Protein AF-W4VK39-F1 (afdb_monomer)

Mean predicted aligned error: 6.25 Å

Secondary structure (DSSP, 8-state):
--HHHHHHHHHHHS-GGGEEEEEEGGGTSTTS---EEEEEE-----------

InterPro domains:
  IPR016167 FAD-binding, type PCMH, subdomain 1 [G3DSA:3.30.43.10] (1-46)

Nearest PDB structures (foldseek):
  1hsk-assembly1_A  TM=9.766E-01  e=6.593E-03  Staphylococcus aureus

Organism: NCBI:txid1298598

Sequence (52 aa):
MDNNQMIAELQQLINPEHIFIDEYLKKHTYTKLGGKADFFVTPPLILRKYKK

Radius of gyration: 14.09 Å; Cα contacts (8 Å, |Δi|>4): 49; chains: 1; bounding box: 38×23×31 Å

Solvent-accessible surface area (backbone atoms only — not comparable to full-atom values): 3377 Å² total; per-residue (Å²): 134,58,70,69,59,53,49,56,57,48,50,75,77,40,64,60,93,36,52,38,66,63,38,54,40,24,80,77,38,92,84,54,54,58,62,69,33,72,70,45,73,56,78,73,83,82,76,79,77,79,82,126

Foldseek 3Di:
DDLVVVLVVVVVVAPCVQKDAQDFCLVVDPVSDGGTDRIDGDHPDPPPPPDD

pLDDT: mean 86.01, std 12.35, range [50.75, 96.69]

Structure (mmCIF, N/CA/C/O backbone):
data_AF-W4VK39-F1
#
_entry.id   AF-W4VK39-F1
#
loop_
_atom_site.group_PDB
_atom_site.id
_atom_site.type_symbol
_atom_site.label_atom_id
_atom_site.label_alt_id
_atom_site.label_comp_id
_atom_site.label_asym_id
_atom_site.label_entity_id
_atom_site.label_seq_id
_atom_site.pdbx_PDB_ins_code
_atom_site.Cartn_x
_atom_site.Cartn_y
_atom_site.Cartn_z
_atom_site.occupancy
_atom_site.B_iso_or_equiv
_atom_site.auth_seq_id
_atom_site.auth_comp_id
_atom_site.auth_asym_id
_atom_site.auth_atom_id
_atom_site.pdbx_PDB_model_num
ATOM 1 N N . MET A 1 1 ? 8.761 3.439 14.967 1.00 59.97 1 MET A N 1
ATOM 2 C CA . MET A 1 1 ? 7.358 3.044 14.744 1.00 59.97 1 MET A CA 1
ATOM 3 C C . MET A 1 1 ? 7.409 1.682 14.087 1.00 59.97 1 MET A C 1
ATOM 5 O O . MET A 1 1 ? 8.101 1.564 13.086 1.00 59.97 1 MET A O 1
ATOM 9 N N . ASP A 1 2 ? 6.817 0.662 14.703 1.00 87.31 2 ASP A N 1
ATOM 10 C CA . ASP A 1 2 ? 6.792 -0.693 14.144 1.00 87.31 2 ASP A CA 1
ATOM 11 C C . ASP A 1 2 ? 5.679 -0.789 13.088 1.00 87.31 2 ASP A C 1
ATOM 13 O O . ASP A 1 2 ? 4.548 -0.361 13.337 1.00 87.31 2 ASP A O 1
ATOM 17 N N . ASN A 1 3 ? 5.994 -1.337 11.913 1.00 84.62 3 ASN A N 1
ATOM 18 C CA . ASN A 1 3 ? 5.042 -1.486 10.809 1.00 84.62 3 ASN A CA 1
ATOM 19 C C . ASN A 1 3 ? 3.844 -2.350 11.223 1.00 84.62 3 ASN A C 1
ATOM 21 O O . ASN A 1 3 ? 2.717 -2.076 10.814 1.00 84.62 3 ASN A O 1
ATOM 25 N N . ASN A 1 4 ? 4.060 -3.333 12.101 1.00 85.88 4 ASN A N 1
ATOM 26 C CA . ASN A 1 4 ? 2.982 -4.168 12.632 1.00 85.88 4 ASN A CA 1
ATOM 27 C C . ASN A 1 4 ? 1.994 -3.372 13.491 1.00 85.88 4 ASN A C 1
ATOM 29 O O . ASN A 1 4 ? 0.790 -3.623 13.442 1.00 85.88 4 ASN A O 1
ATOM 33 N N . GLN A 1 5 ? 2.482 -2.388 14.247 1.00 90.38 5 GLN A N 1
ATOM 34 C CA . GLN A 1 5 ? 1.628 -1.548 15.082 1.00 90.38 5 GLN A CA 1
ATOM 35 C C . GLN A 1 5 ? 0.784 -0.590 14.230 1.00 90.38 5 GLN A C 1
ATOM 37 O O . GLN A 1 5 ? -0.411 -0.446 14.476 1.00 90.38 5 GLN A O 1
ATOM 42 N N . MET A 1 6 ? 1.366 -0.031 13.164 1.00 89.06 6 MET A N 1
ATOM 43 C CA . MET A 1 6 ? 0.638 0.791 12.187 1.00 89.06 6 MET A CA 1
ATOM 44 C C . MET A 1 6 ? -0.475 0.001 11.480 1.00 89.06 6 MET A C 1
ATOM 46 O O . M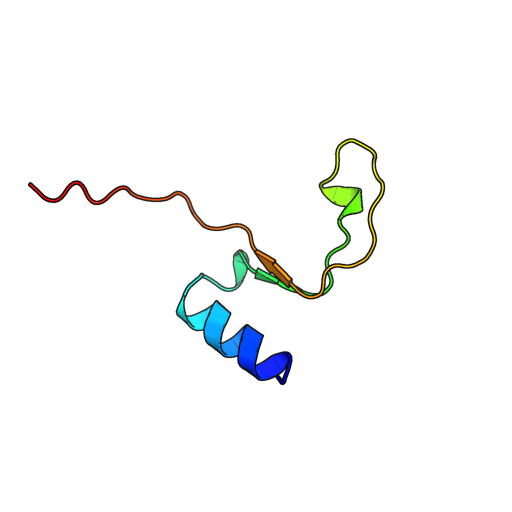ET A 1 6 ? -1.584 0.510 11.330 1.00 89.06 6 MET A O 1
ATOM 50 N N . ILE A 1 7 ? -0.218 -1.251 11.078 1.00 90.44 7 ILE A N 1
ATOM 51 C CA . ILE A 1 7 ? -1.247 -2.116 10.471 1.00 90.44 7 ILE A CA 1
ATOM 52 C C . ILE A 1 7 ? -2.393 -2.355 11.453 1.00 90.44 7 ILE A C 1
ATOM 54 O O . ILE A 1 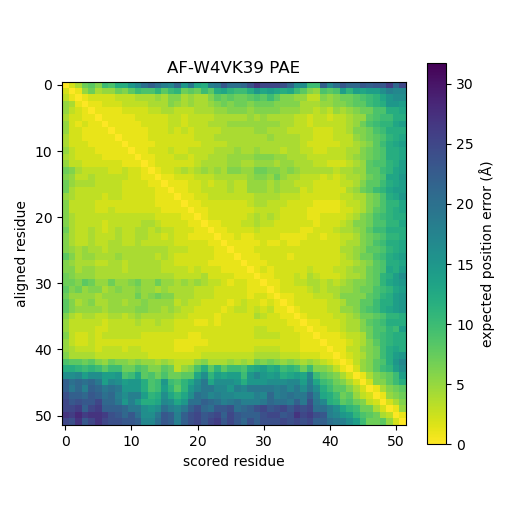7 ? -3.553 -2.230 11.066 1.00 90.44 7 ILE A O 1
ATOM 58 N N . ALA A 1 8 ? -2.079 -2.676 12.712 1.00 90.44 8 ALA A N 1
ATOM 59 C CA . ALA A 1 8 ? -3.092 -2.941 13.727 1.00 90.44 8 ALA A CA 1
ATOM 60 C C . ALA A 1 8 ? -4.007 -1.725 13.952 1.00 90.44 8 ALA A C 1
ATOM 62 O O . ALA A 1 8 ? -5.224 -1.879 14.038 1.00 90.44 8 ALA A O 1
ATOM 63 N N . GLU A 1 9 ? -3.444 -0.515 13.982 1.00 92.12 9 GLU A N 1
ATOM 64 C CA . GLU A 1 9 ? -4.216 0.729 14.081 1.00 92.12 9 GLU A CA 1
ATOM 65 C C . GLU A 1 9 ? -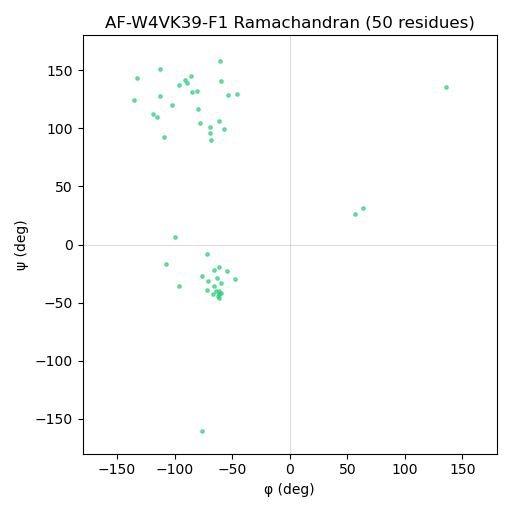5.069 0.980 12.824 1.00 92.12 9 GLU A C 1
ATOM 67 O O . GLU A 1 9 ? -6.247 1.326 12.927 1.00 92.12 9 GLU A O 1
ATOM 72 N N . LEU A 1 10 ? -4.523 0.746 11.625 1.00 88.12 10 LEU A N 1
ATOM 73 C CA . LEU A 1 10 ? -5.262 0.909 10.368 1.00 88.12 10 LEU A CA 1
ATOM 74 C C . LEU A 1 10 ? -6.438 -0.072 10.246 1.00 88.12 10 LEU A C 1
ATOM 76 O O . LEU A 1 10 ? -7.518 0.327 9.808 1.00 88.12 10 LEU A O 1
ATOM 80 N N . GLN A 1 11 ? -6.259 -1.322 10.677 1.00 89.44 11 GLN A N 1
ATOM 81 C CA . GLN A 1 11 ? -7.301 -2.356 10.671 1.00 89.44 11 GLN A CA 1
ATOM 82 C C . GLN A 1 11 ? -8.464 -2.050 11.629 1.00 89.44 11 GLN A C 1
ATOM 84 O O . GLN A 1 11 ? -9.565 -2.563 11.435 1.00 89.44 11 GLN A O 1
ATOM 89 N N . GLN A 1 12 ? -8.252 -1.209 12.648 1.00 91.12 12 GLN A N 1
ATOM 90 C CA . GLN A 1 12 ? -9.333 -0.735 13.522 1.00 91.12 12 GLN A CA 1
ATOM 91 C C . GLN A 1 12 ? -10.191 0.350 12.857 1.00 91.12 12 GLN A C 1
ATOM 93 O O . GLN A 1 12 ? -11.361 0.510 13.208 1.00 91.12 12 GLN A O 1
ATOM 98 N N . LEU A 1 13 ? -9.621 1.106 11.915 1.00 87.12 13 LEU A N 1
ATOM 99 C CA . LEU A 1 13 ? -10.274 2.249 11.272 1.00 87.12 13 LEU A CA 1
ATOM 100 C C . LEU A 1 13 ? -10.930 1.885 9.936 1.00 87.12 13 LEU A C 1
ATOM 102 O O . LEU A 1 13 ? -11.971 2.442 9.583 1.00 87.12 13 LEU A O 1
ATOM 106 N N . ILE A 1 14 ? -10.312 0.981 9.178 1.00 86.94 14 ILE A N 1
ATOM 107 C CA . ILE A 1 14 ? -10.716 0.592 7.827 1.00 86.94 14 ILE A CA 1
ATOM 108 C C . ILE A 1 14 ? -10.728 -0.936 7.723 1.00 86.94 14 ILE A C 1
ATOM 110 O O . ILE A 1 14 ? -9.876 -1.615 8.287 1.00 86.94 14 ILE A O 1
ATOM 114 N N . ASN A 1 15 ? -11.699 -1.474 6.972 1.00 88.06 15 ASN A N 1
ATOM 115 C CA . ASN A 1 15 ? -11.768 -2.905 6.673 1.00 88.06 15 ASN A CA 1
ATOM 116 C C . ASN A 1 15 ? -10.428 -3.377 6.061 1.00 88.06 15 ASN A C 1
ATOM 118 O O . ASN A 1 15 ? -9.987 -2.770 5.082 1.00 88.06 15 ASN A O 1
ATOM 122 N N . PRO A 1 16 ? -9.797 -4.445 6.585 1.00 88.69 16 PRO A N 1
ATOM 123 C CA . PRO A 1 16 ? -8.549 -5.000 6.058 1.00 88.69 16 PRO A CA 1
ATOM 124 C C . PRO A 1 16 ? -8.512 -5.220 4.540 1.00 88.69 16 PRO A C 1
ATOM 126 O O . PRO A 1 16 ? -7.451 -5.090 3.941 1.00 88.69 16 PRO A O 1
ATOM 129 N N . GLU A 1 17 ? -9.650 -5.493 3.897 1.00 90.12 17 GLU A N 1
ATOM 130 C CA . GLU A 1 17 ? -9.753 -5.667 2.435 1.00 90.12 17 GLU A CA 1
ATOM 131 C C . GLU A 1 17 ? -9.354 -4.417 1.630 1.00 90.12 17 GLU A C 1
ATOM 133 O O . GLU A 1 17 ? -9.045 -4.499 0.444 1.00 90.12 17 GLU A O 1
ATOM 138 N N . HIS A 1 18 ? -9.361 -3.252 2.274 1.00 89.94 18 HIS A N 1
ATOM 139 C CA . HIS A 1 18 ? -8.995 -1.961 1.698 1.00 89.94 18 HIS A CA 1
ATOM 140 C C . HIS A 1 18 ? -7.566 -1.530 2.054 1.00 89.94 18 HIS A C 1
ATOM 142 O O . HIS A 1 18 ? -7.175 -0.397 1.761 1.00 89.94 18 HIS A O 1
ATOM 148 N N . ILE A 1 19 ? -6.799 -2.402 2.711 1.00 91.62 19 ILE A N 1
ATOM 149 C CA . ILE A 1 19 ? -5.419 -2.160 3.121 1.00 91.62 19 ILE 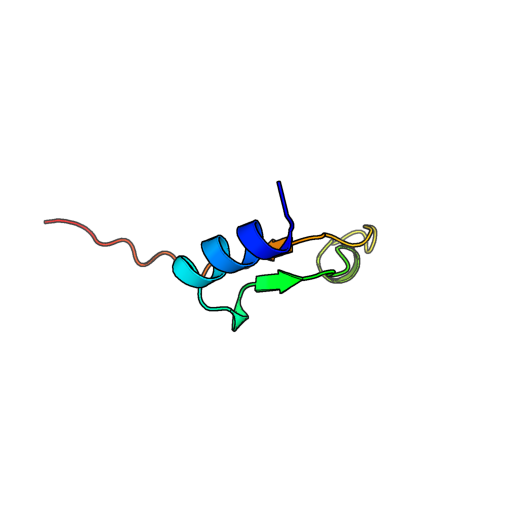A CA 1
ATOM 150 C C . ILE A 1 19 ? -4.530 -3.134 2.352 1.00 91.62 19 ILE A C 1
ATOM 152 O O . ILE A 1 19 ? -4.516 -4.335 2.610 1.00 91.62 19 ILE A O 1
ATOM 156 N N . PHE A 1 20 ? -3.753 -2.605 1.417 1.00 92.50 20 PHE A N 1
ATOM 157 C CA . PHE A 1 20 ? -2.789 -3.368 0.642 1.00 92.50 20 PHE A CA 1
ATOM 158 C C . PHE A 1 20 ? -1.396 -3.105 1.196 1.00 92.50 20 PHE A C 1
ATOM 160 O O . PHE A 1 20 ? -0.929 -1.967 1.230 1.00 92.50 20 PHE A O 1
ATOM 167 N N . ILE A 1 21 ? -0.733 -4.161 1.647 1.00 92.38 21 ILE A N 1
ATOM 168 C CA . ILE A 1 21 ? 0.647 -4.087 2.118 1.00 92.38 21 ILE A CA 1
ATOM 169 C C . ILE A 1 21 ? 1.539 -4.361 0.921 1.00 92.38 21 ILE A C 1
ATOM 171 O O . ILE A 1 21 ? 1.240 -5.250 0.117 1.00 92.38 21 ILE A O 1
ATOM 175 N N . ASP A 1 22 ? 2.659 -3.648 0.835 1.00 93.62 22 ASP A N 1
ATOM 176 C CA . ASP A 1 22 ? 3.726 -4.029 -0.082 1.00 93.62 22 ASP A CA 1
ATOM 177 C C . ASP A 1 22 ? 3.304 -3.976 -1.573 1.00 93.62 22 ASP A C 1
ATOM 179 O O . ASP A 1 22 ? 3.789 -4.729 -2.426 1.00 93.62 22 ASP A O 1
ATOM 183 N N . GLU A 1 23 ? 2.388 -3.063 -1.905 1.00 93.69 23 GLU A N 1
ATOM 184 C CA . GLU A 1 23 ? 1.750 -2.985 -3.219 1.00 93.69 23 GLU A CA 1
ATOM 185 C C . GLU A 1 23 ? 2.527 -2.092 -4.198 1.00 93.69 23 GLU A C 1
ATOM 187 O O . GLU A 1 23 ?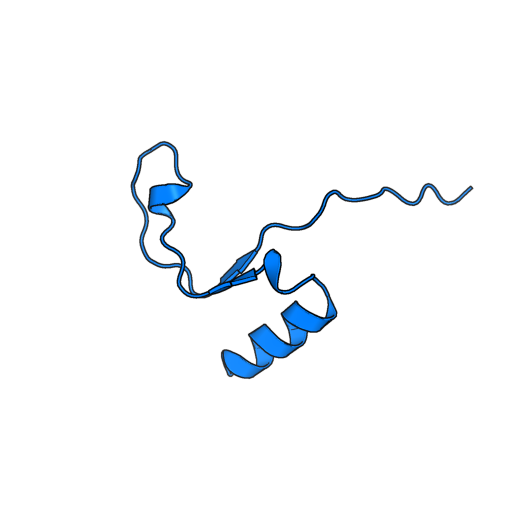 3.025 -1.016 -3.865 1.00 93.69 23 GLU A O 1
ATOM 192 N N . TYR A 1 24 ? 2.620 -2.535 -5.453 1.00 95.81 24 TYR A N 1
ATOM 193 C CA . TYR A 1 24 ? 3.341 -1.808 -6.498 1.00 95.81 24 TYR A CA 1
ATOM 194 C C . TYR A 1 24 ? 2.515 -0.658 -7.081 1.00 95.81 24 TYR A C 1
ATOM 196 O O . TYR A 1 24 ? 1.542 -0.884 -7.805 1.00 95.81 24 TYR A O 1
ATOM 204 N N . LEU A 1 25 ? 2.989 0.578 -6.907 1.00 94.62 25 LEU A N 1
ATOM 205 C CA . LEU A 1 25 ? 2.304 1.776 -7.405 1.00 94.62 25 LEU A CA 1
ATOM 206 C C . LEU A 1 25 ? 2.192 1.815 -8.933 1.00 94.62 25 LEU A C 1
ATOM 208 O O . LEU A 1 25 ? 1.201 2.320 -9.453 1.00 94.62 25 LEU A O 1
ATOM 212 N N . LYS A 1 26 ? 3.132 1.206 -9.670 1.00 96.00 26 LYS A N 1
ATOM 213 C CA . LYS A 1 26 ? 3.055 1.085 -11.141 1.00 96.00 26 LYS A CA 1
ATOM 214 C C . LYS A 1 26 ? 1.761 0.440 -11.661 1.00 96.00 26 LYS A C 1
ATOM 216 O O . LYS A 1 26 ? 1.406 0.641 -12.821 1.00 96.00 26 LYS A O 1
ATOM 221 N N . LYS A 1 27 ? 1.063 -0.353 -10.840 1.00 94.25 27 LYS A N 1
ATOM 222 C CA . LYS A 1 27 ? -0.237 -0.937 -11.207 1.00 94.25 27 LYS A CA 1
ATOM 223 C C . LYS A 1 27 ? -1.341 0.126 -11.255 1.00 94.25 27 LYS A C 1
ATOM 225 O O . LYS A 1 27 ? -2.237 0.027 -12.091 1.00 94.25 27 LYS A O 1
ATOM 230 N N . HIS A 1 28 ? -1.220 1.158 -10.421 1.00 93.19 28 HIS A N 1
ATOM 231 C CA . HIS A 1 28 ? -2.243 2.172 -10.151 1.00 93.19 28 HIS A CA 1
ATOM 232 C C . HIS A 1 28 ? -1.925 3.539 -10.775 1.00 93.19 28 HIS A C 1
ATOM 234 O O . HIS A 1 28 ? -2.818 4.366 -10.935 1.00 93.19 28 HIS A O 1
ATOM 240 N N . THR A 1 29 ? -0.675 3.794 -11.174 1.00 94.56 29 THR A N 1
ATOM 241 C CA . THR A 1 29 ? -0.274 5.043 -11.840 1.00 94.56 29 THR A CA 1
ATOM 242 C C . THR A 1 29 ? -0.491 4.987 -13.354 1.00 94.56 29 THR A C 1
ATOM 244 O O . THR A 1 29 ? -0.290 3.960 -14.008 1.00 94.56 29 THR A O 1
ATOM 247 N N . TYR A 1 30 ? -0.867 6.127 -13.943 1.00 96.56 30 TYR A N 1
ATOM 248 C CA . TYR A 1 30 ? -1.031 6.261 -15.396 1.00 96.56 30 TYR A CA 1
ATOM 249 C C . TYR A 1 30 ? 0.279 5.998 -16.152 1.00 96.56 30 TYR A C 1
ATOM 251 O O . TYR A 1 30 ? 0.293 5.308 -17.166 1.00 96.56 30 TYR A O 1
ATOM 259 N N . THR A 1 31 ? 1.397 6.487 -15.614 1.00 96.62 31 THR A N 1
ATOM 260 C CA . THR A 1 31 ? 2.733 6.348 -16.211 1.00 96.62 31 THR A CA 1
ATOM 261 C C . THR A 1 31 ? 3.301 4.933 -16.126 1.00 96.62 31 THR A C 1
ATOM 263 O O . THR A 1 31 ? 4.343 4.676 -16.719 1.00 96.62 31 THR A O 1
ATOM 266 N N . LYS A 1 32 ? 2.652 4.014 -15.392 1.00 94.00 32 LYS A N 1
ATOM 267 C CA . LYS A 1 32 ? 3.154 2.655 -15.114 1.00 94.00 32 LYS A CA 1
ATOM 268 C C . LYS A 1 32 ? 4.528 2.636 -14.442 1.00 94.00 32 LYS A C 1
ATOM 270 O O . LYS A 1 32 ? 5.266 1.656 -14.524 1.00 94.00 32 LYS A O 1
ATOM 275 N N . LEU A 1 33 ? 4.847 3.712 -13.729 1.00 94.44 33 LEU A N 1
ATOM 276 C CA . LEU A 1 33 ? 6.050 3.857 -12.921 1.00 94.44 33 LEU A CA 1
ATOM 277 C C . LEU A 1 33 ? 5.672 3.923 -11.441 1.00 94.44 33 LEU A C 1
ATOM 279 O O . LEU A 1 33 ? 4.590 4.388 -11.083 1.00 94.44 33 LEU A O 1
AT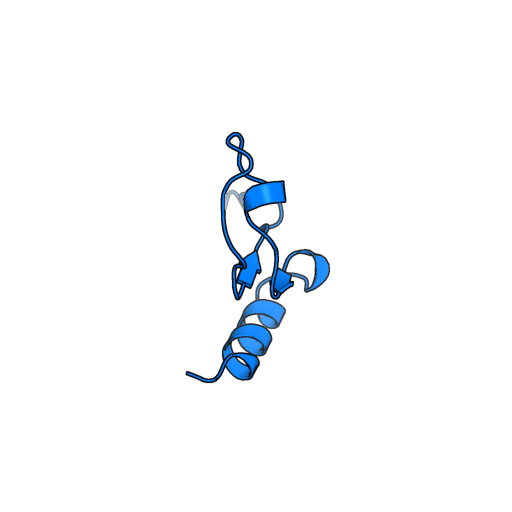OM 283 N N . GLY A 1 34 ? 6.575 3.466 -10.579 1.00 93.00 34 GLY A N 1
ATOM 284 C CA . GLY A 1 34 ? 6.389 3.498 -9.131 1.00 93.00 34 GLY A CA 1
ATOM 285 C C . GLY A 1 34 ? 6.805 2.192 -8.465 1.00 93.00 34 GLY A C 1
ATOM 286 O O . GLY A 1 34 ? 6.498 1.101 -8.955 1.00 93.00 34 GLY A O 1
ATOM 287 N N . GLY A 1 35 ? 7.531 2.333 -7.358 1.00 94.19 35 GLY A N 1
ATOM 288 C CA . GLY A 1 35 ? 8.017 1.227 -6.543 1.00 94.19 35 GLY A CA 1
ATOM 289 C C . GLY A 1 35 ? 6.931 0.601 -5.671 1.00 94.19 35 GLY A C 1
ATOM 290 O O . GLY A 1 35 ? 5.733 0.728 -5.934 1.00 94.19 35 GLY A O 1
ATOM 291 N N . LYS A 1 36 ? 7.388 -0.102 -4.642 1.00 96.69 36 LYS A N 1
ATOM 292 C CA . LYS A 1 36 ? 6.554 -0.759 -3.641 1.00 96.69 36 LYS A CA 1
ATOM 293 C C . LYS A 1 36 ? 6.181 0.254 -2.559 1.00 96.69 36 LYS A C 1
ATOM 295 O O . LYS A 1 36 ? 7.060 0.976 -2.095 1.00 96.69 36 LYS A O 1
ATOM 300 N N . ALA A 1 37 ? 4.906 0.334 -2.209 1.00 93.81 37 ALA A N 1
ATOM 301 C CA . ALA A 1 37 ? 4.440 1.113 -1.070 1.00 93.81 37 ALA A CA 1
ATOM 302 C C . ALA A 1 37 ? 4.291 0.189 0.139 1.00 93.81 37 ALA A C 1
ATOM 304 O O . ALA A 1 37 ? 3.733 -0.897 -0.003 1.00 93.81 37 ALA A O 1
ATOM 305 N N . ASP A 1 38 ? 4.733 0.638 1.314 1.00 91.81 38 ASP A N 1
ATOM 306 C CA . ASP A 1 38 ? 4.583 -0.138 2.551 1.00 91.81 38 ASP A CA 1
ATOM 307 C C . ASP A 1 38 ? 3.096 -0.359 2.869 1.00 91.81 38 ASP A C 1
ATOM 309 O O . ASP A 1 38 ? 2.670 -1.484 3.126 1.00 91.81 38 ASP A O 1
ATOM 313 N N . PHE A 1 39 ? 2.291 0.705 2.738 1.00 92.44 39 PHE A N 1
ATOM 314 C CA . PHE A 1 39 ? 0.838 0.682 2.900 1.00 92.44 39 PHE A CA 1
ATOM 315 C C . PHE A 1 39 ? 0.152 1.466 1.782 1.00 92.44 39 PHE A C 1
ATOM 317 O O . PHE A 1 39 ? 0.399 2.658 1.590 1.00 92.44 39 PHE A O 1
ATOM 324 N N . PHE A 1 40 ? -0.754 0.810 1.070 1.00 93.50 40 PHE A N 1
ATOM 325 C CA . PHE A 1 40 ? -1.636 1.415 0.085 1.00 93.50 40 PHE A CA 1
ATOM 326 C C . PHE A 1 40 ? -3.079 1.204 0.544 1.00 93.50 40 PHE A C 1
ATOM 328 O O . PHE A 1 40 ? -3.554 0.076 0.615 1.00 93.50 40 PHE A O 1
ATOM 335 N N . VAL A 1 41 ? -3.764 2.285 0.919 1.00 92.19 41 VAL A N 1
ATOM 336 C CA . VAL A 1 41 ? -5.105 2.223 1.519 1.00 92.19 41 VAL A CA 1
ATOM 337 C C . VAL A 1 41 ? -6.130 2.831 0.570 1.00 92.19 41 VAL A C 1
ATOM 339 O O . VAL A 1 41 ? -5.977 3.971 0.132 1.00 92.19 41 VAL A O 1
ATOM 342 N N . THR A 1 42 ? -7.200 2.092 0.284 1.00 90.50 42 THR A N 1
ATOM 343 C CA . THR A 1 42 ? -8.330 2.561 -0.529 1.00 90.50 42 THR A CA 1
ATOM 344 C C . THR A 1 42 ? -9.549 2.771 0.364 1.00 90.50 42 THR A C 1
ATOM 346 O O . THR A 1 42 ? -10.295 1.823 0.607 1.00 90.50 42 THR A O 1
ATOM 349 N N . PRO A 1 43 ? -9.776 3.980 0.903 1.00 83.75 43 PRO A N 1
ATOM 350 C CA . PRO A 1 43 ? -10.873 4.184 1.837 1.00 83.75 43 PRO A CA 1
ATOM 351 C C . PRO A 1 43 ? -12.221 3.843 1.178 1.00 83.75 43 PRO A C 1
ATOM 353 O O . PRO A 1 43 ? -12.430 4.170 0.004 1.00 83.75 43 PRO A O 1
ATOM 356 N N . PRO A 1 44 ? -13.154 3.212 1.916 1.00 80.44 44 PRO A N 1
ATOM 357 C CA . PRO A 1 44 ? -14.515 3.058 1.428 1.00 80.44 44 PRO A CA 1
ATOM 358 C C . PRO A 1 44 ? -15.149 4.433 1.199 1.00 80.44 44 PRO A C 1
ATOM 360 O O . PRO A 1 44 ? -14.733 5.436 1.785 1.00 80.44 44 PRO A O 1
ATOM 363 N N . LEU A 1 45 ? -16.184 4.466 0.356 1.00 74.56 45 LEU A N 1
ATOM 364 C CA . LEU A 1 45 ? -16.957 5.674 0.081 1.00 74.56 45 LEU A CA 1
ATOM 365 C C . LEU A 1 45 ? -17.302 6.406 1.389 1.00 74.56 45 LEU A C 1
ATOM 367 O O . LEU A 1 45 ? -17.843 5.811 2.323 1.00 74.56 45 LEU A O 1
ATOM 371 N N . ILE A 1 46 ? -17.028 7.710 1.445 1.00 68.25 46 ILE A N 1
ATOM 372 C CA . ILE A 1 46 ? -17.416 8.533 2.591 1.00 68.25 46 ILE A CA 1
ATOM 373 C C . ILE A 1 46 ? -18.941 8.661 2.565 1.00 68.25 46 ILE A C 1
ATOM 375 O O . ILE A 1 46 ? -19.497 9.473 1.822 1.00 68.25 46 ILE A O 1
ATOM 379 N N . LEU A 1 47 ? -19.638 7.886 3.396 1.00 60.53 47 LEU A N 1
ATOM 380 C CA . LEU A 1 47 ? -21.032 8.172 3.716 1.00 60.53 47 LEU A CA 1
ATOM 381 C C . LEU A 1 47 ? -21.052 9.449 4.557 1.00 60.53 47 LEU A C 1
ATOM 383 O O . LEU A 1 47 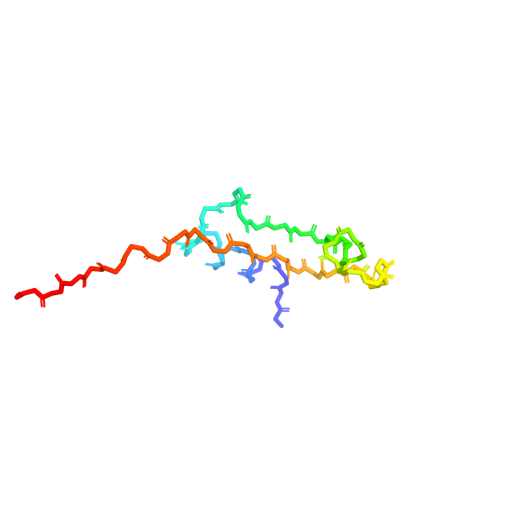? -20.835 9.426 5.770 1.00 60.53 47 LEU A O 1
ATOM 387 N N . ARG A 1 48 ? -21.283 10.589 3.899 1.00 59.16 48 ARG A N 1
ATOM 388 C CA . ARG A 1 48 ? -21.554 11.867 4.564 1.00 59.16 48 ARG A CA 1
ATOM 389 C C . ARG A 1 48 ? -22.767 11.672 5.479 1.00 59.16 48 ARG A C 1
ATOM 391 O O . ARG A 1 48 ? -23.908 11.703 5.025 1.00 59.16 48 ARG A O 1
ATOM 398 N N . LYS A 1 49 ? -22.535 11.480 6.780 1.00 59.41 49 LYS A N 1
ATOM 399 C CA . LYS A 1 49 ? -23.585 11.630 7.792 1.00 59.41 49 LYS A CA 1
ATOM 400 C C . LYS A 1 49 ? -23.933 13.114 7.861 1.00 59.41 49 LYS A C 1
ATOM 402 O O . LYS A 1 49 ? -23.314 13.865 8.610 1.00 59.41 49 LYS A O 1
ATOM 407 N N . TYR A 1 50 ? -24.893 13.551 7.049 1.00 60.66 50 TYR A N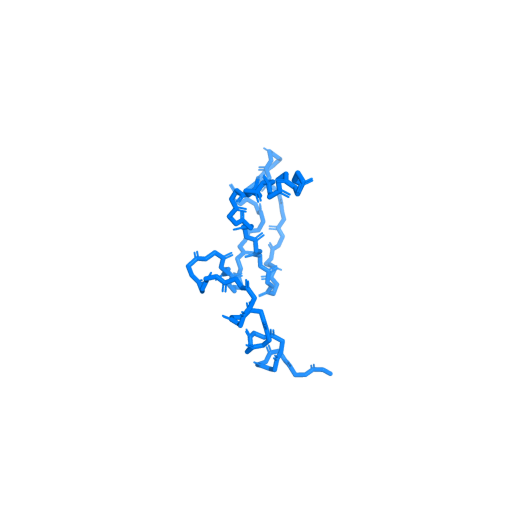 1
ATOM 408 C CA . TYR A 1 50 ? -25.543 14.840 7.252 1.00 60.66 50 TYR A CA 1
ATOM 409 C C . TYR A 1 50 ? -26.223 14.797 8.621 1.00 60.66 50 TYR A C 1
ATOM 411 O O . TYR A 1 50 ? -27.208 14.089 8.822 1.00 60.66 50 TYR A O 1
ATOM 419 N N . LYS A 1 51 ? -25.632 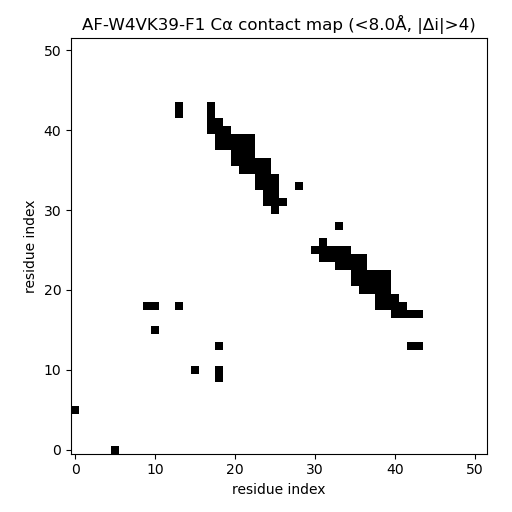15.504 9.583 1.00 50.75 51 LYS A N 1
ATOM 420 C CA . LYS A 1 51 ? -26.209 15.735 10.903 1.00 50.75 51 LYS A CA 1
ATOM 421 C C . LYS A 1 51 ? -27.253 16.838 10.719 1.00 50.75 51 LYS A C 1
ATOM 423 O O . LYS A 1 51 ? -26.880 17.977 10.446 1.00 50.75 51 LYS A O 1
ATOM 428 N N . LYS A 1 52 ? -28.530 16.456 10.728 1.00 53.12 52 LYS A N 1
ATOM 429 C CA . LYS A 1 52 ? -29.660 17.384 10.821 1.00 53.12 52 LYS A CA 1
ATOM 430 C C . LYS A 1 52 ? -29.884 17.748 12.284 1.00 53.12 52 LYS A C 1
ATOM 432 O O . LYS A 1 52 ? -29.595 16.873 13.134 1.00 53.12 52 LYS A O 1
#